Protein AF-A0A357A0W2-F1 (afdb_monomer)

Mean predicted aligned error: 4.01 Å

Foldseek 3Di:
DEDAADDAAPLRLLQVDQKDKDQPDFDDDWDDDVVQQKIKGFGPAIFIGGNSDTPGGDGQKMWIDRRVCQVPPFWDHGHRDWDWAQCVRPVPGIYTGTDTDGPPTDMDGDDD

Sequence (112 aa):
MVITPGDHSLIQMLNMVPRCLILGNWIGGRSTNPVRGDIAGNASELYYVEHGEVLGRVKNTVVSVNAFSALQDQLMAIGREQQWVPPSMLQSAPAYLPPILFESVAVAGKGQ

Secondary structure (DSSP, 8-state):
-BPPP-SB-HHHHHTSSSEEEEEEEEEEEEEEETTTTEEEEEEEEEEEEETTEEEEE--SEEEEEEHHHHHHTSEEEEBS--EEE-TTTSSS--EEE--EEESS-EEEE---

Solvent-accessible surface area (backbone atoms only — not comparable to full-atom values): 6381 Å² total; per-residue (Å²): 86,77,54,84,57,38,89,37,46,66,68,56,56,43,55,74,40,68,60,55,71,52,75,78,42,71,47,85,81,61,56,70,36,84,91,77,26,38,38,35,33,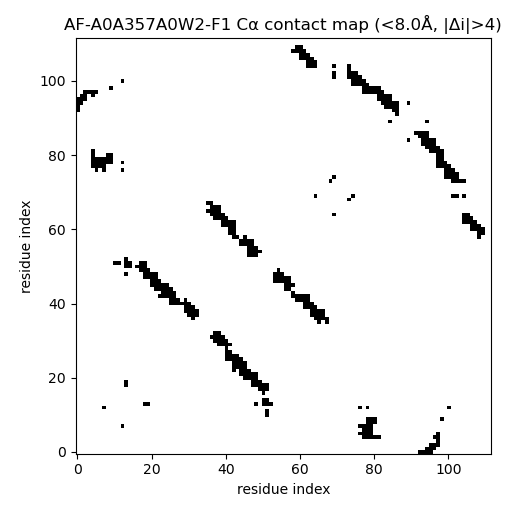37,36,65,38,28,31,39,29,46,72,51,40,78,78,45,78,51,61,76,27,35,46,39,46,39,55,56,56,40,67,75,76,21,59,74,50,43,15,44,60,69,41,83,41,56,45,94,81,30,100,85,49,44,34,36,43,36,54,70,44,64,52,96,68,49,71,51,56,69,86,127

Radius of gyration: 14.06 Å; Cα contacts (8 Å, |Δi|>4): 236; chains: 1; bounding box: 35×31×35 Å

Nearest PDB structures (foldseek):
  6j6a-assembly1_B  TM=9.084E-01  e=2.556E-06  Thermococcus kodakarensis KOD1
  5njb-assembly2_C  TM=7.973E-01  e=2.127E-04  Escherichia coli K-12
  5njf-assembly2_C  TM=7.621E-01  e=1.140E-04  Escherichia coli K-12
  5njf-assembly1_A  TM=7.635E-01  e=1.602E-04  Escherichia coli K-12
  5njc-assembly1_A  TM=7.534E-01  e=2.382E-04  Escherichia coli str. K-12 substr. MG1655

Structure (mmCIF, N/CA/C/O backbone):
data_AF-A0A357A0W2-F1
#
_entry.id   AF-A0A357A0W2-F1
#
loop_
_atom_site.group_PDB
_atom_site.id
_atom_site.type_symbol
_atom_site.label_atom_id
_atom_site.label_alt_id
_atom_site.label_comp_id
_atom_site.label_asym_id
_atom_site.label_entity_id
_atom_site.label_seq_id
_atom_site.pdbx_PDB_ins_code
_atom_site.Cartn_x
_atom_site.Cartn_y
_atom_site.Cartn_z
_atom_site.occupancy
_atom_site.B_iso_or_equiv
_atom_site.auth_seq_id
_atom_site.auth_comp_id
_atom_site.auth_asym_id
_atom_site.auth_atom_id
_atom_site.pdbx_PDB_model_num
ATOM 1 N N . MET A 1 1 ? 14.021 -1.426 -9.993 1.00 87.75 1 MET A N 1
ATOM 2 C CA . MET A 1 1 ? 12.808 -2.175 -10.402 1.00 87.75 1 MET A CA 1
ATOM 3 C C . MET A 1 1 ? 11.763 -1.189 -10.894 1.00 87.75 1 MET A C 1
ATOM 5 O O . MET A 1 1 ? 11.655 -0.121 -10.313 1.00 87.75 1 MET A O 1
ATOM 9 N N . VAL A 1 2 ? 11.020 -1.501 -11.951 1.00 91.88 2 VAL A N 1
ATOM 10 C CA . VAL A 1 2 ? 9.960 -0.619 -12.467 1.00 91.88 2 VAL A CA 1
ATOM 11 C C . VAL A 1 2 ? 8.689 -1.440 -12.607 1.00 91.88 2 VAL A C 1
ATOM 13 O O . VAL A 1 2 ? 8.742 -2.528 -13.175 1.00 91.88 2 VAL A O 1
ATOM 16 N N . ILE A 1 3 ? 7.577 -0.930 -12.079 1.00 93.56 3 ILE A N 1
ATOM 17 C CA . ILE A 1 3 ? 6.239 -1.458 -12.357 1.00 93.56 3 ILE A CA 1
ATOM 18 C C . ILE A 1 3 ? 5.593 -0.542 -13.395 1.00 93.56 3 ILE A C 1
ATOM 20 O O . ILE A 1 3 ? 5.594 0.683 -13.233 1.00 93.56 3 ILE A O 1
ATOM 24 N N . THR A 1 4 ? 5.071 -1.138 -14.469 1.00 95.75 4 THR A N 1
ATOM 25 C CA . THR A 1 4 ? 4.346 -0.409 -15.514 1.00 95.75 4 THR A CA 1
ATOM 26 C C . THR A 1 4 ? 3.143 0.308 -14.892 1.00 95.75 4 THR A C 1
ATOM 28 O O . THR A 1 4 ? 2.363 -0.347 -14.198 1.00 95.75 4 THR A O 1
ATOM 31 N N . PRO A 1 5 ? 2.987 1.627 -15.096 1.00 96.69 5 PRO A N 1
ATOM 32 C CA . PRO A 1 5 ? 1.822 2.354 -14.604 1.00 96.69 5 PRO A CA 1
ATOM 33 C C . PRO A 1 5 ? 0.538 1.848 -15.261 1.00 96.69 5 PRO A C 1
ATOM 35 O O . PRO A 1 5 ? 0.566 1.403 -16.408 1.00 96.69 5 PRO A O 1
ATOM 38 N N . GLY A 1 6 ? -0.576 1.948 -14.543 1.00 96.62 6 GLY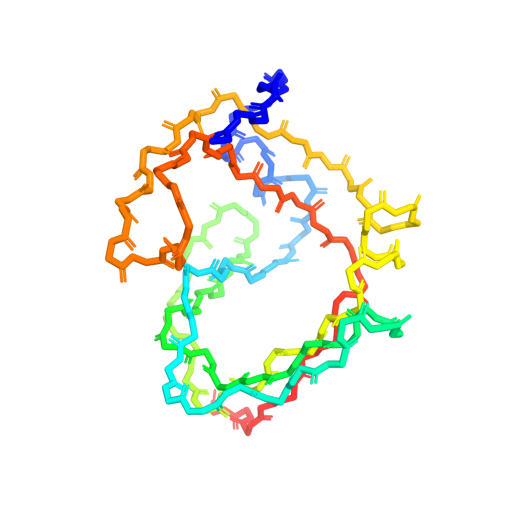 A N 1
ATOM 39 C CA . GLY A 1 6 ? -1.905 1.792 -15.130 1.00 96.62 6 GLY A CA 1
ATOM 40 C C . GLY A 1 6 ? -2.494 3.132 -15.572 1.00 96.62 6 GLY A C 1
ATOM 41 O O . GLY A 1 6 ? -1.790 4.138 -15.663 1.00 96.62 6 GLY A O 1
ATOM 42 N N . ASP A 1 7 ? -3.804 3.148 -15.816 1.00 96.06 7 ASP A N 1
ATOM 43 C CA . ASP A 1 7 ? -4.495 4.293 -16.431 1.00 96.06 7 ASP A CA 1
ATOM 44 C C . ASP A 1 7 ? -5.217 5.202 -15.419 1.00 96.06 7 ASP A C 1
ATOM 46 O O . ASP A 1 7 ? -5.574 6.345 -15.726 1.00 96.06 7 ASP A O 1
ATOM 50 N N . HIS A 1 8 ? -5.434 4.715 -14.196 1.00 96.50 8 HIS A N 1
ATOM 51 C CA . HIS A 1 8 ? -6.169 5.442 -13.163 1.00 96.50 8 HIS A CA 1
ATOM 52 C C . HIS A 1 8 ? -5.262 6.435 -12.427 1.00 96.50 8 HIS A C 1
ATOM 54 O O . HIS A 1 8 ? -4.118 6.127 -12.116 1.00 96.50 8 HIS A O 1
ATOM 60 N N . SER A 1 9 ? -5.758 7.636 -12.114 1.00 96.62 9 SER A N 1
ATOM 61 C CA . SER A 1 9 ? -5.096 8.485 -11.111 1.00 96.62 9 SER A CA 1
ATOM 62 C C . SER A 1 9 ? -5.350 7.957 -9.708 1.00 96.62 9 SER A C 1
ATOM 64 O O . SER A 1 9 ? -6.362 7.295 -9.469 1.00 96.62 9 SER A O 1
ATOM 66 N N . LEU A 1 10 ? -4.500 8.339 -8.755 1.00 95.25 10 LEU A N 1
ATOM 67 C CA . LEU A 1 10 ? -4.722 8.042 -7.339 1.00 95.25 10 LEU A CA 1
ATOM 68 C C . LEU A 1 10 ? -6.134 8.453 -6.887 1.00 95.25 10 LEU A C 1
ATOM 70 O O . LEU A 1 10 ? -6.837 7.655 -6.282 1.00 95.25 10 LEU A O 1
ATOM 74 N N . ILE A 1 11 ? -6.592 9.659 -7.243 1.00 95.00 11 ILE A N 1
ATOM 75 C CA . ILE A 1 11 ? -7.943 10.136 -6.892 1.00 95.00 11 ILE A CA 1
ATOM 76 C C . ILE A 1 11 ? -9.023 9.224 -7.482 1.00 95.00 11 ILE A C 1
ATOM 78 O O . ILE A 1 11 ? -9.991 8.904 -6.797 1.00 95.00 11 ILE A O 1
ATOM 82 N N . GLN A 1 12 ? -8.871 8.783 -8.734 1.00 96.81 12 GLN A N 1
ATOM 83 C CA . GLN A 1 12 ? -9.821 7.847 -9.336 1.00 96.81 12 GLN A CA 1
ATOM 84 C C . GLN A 1 12 ? -9.833 6.522 -8.573 1.00 96.81 12 GLN A C 1
ATOM 86 O O . GLN A 1 12 ? -10.913 6.045 -8.250 1.00 96.81 12 GLN A O 1
ATOM 91 N N . MET A 1 13 ? -8.663 5.982 -8.214 1.00 97.56 13 MET A N 1
ATOM 92 C CA . MET A 1 13 ? -8.545 4.744 -7.434 1.00 97.56 13 MET A CA 1
ATOM 93 C C . MET A 1 13 ? -9.221 4.851 -6.064 1.00 97.56 13 MET A C 1
ATOM 95 O O . MET A 1 13 ? -9.964 3.954 -5.679 1.00 97.56 13 MET A O 1
ATOM 99 N N . LEU A 1 14 ? -9.027 5.965 -5.351 1.00 96.62 14 LEU A N 1
ATOM 100 C CA . LEU A 1 14 ? -9.662 6.208 -4.049 1.00 96.62 14 LEU A CA 1
ATOM 101 C C . LEU A 1 14 ? -11.193 6.320 -4.131 1.00 96.62 14 LEU A C 1
ATOM 103 O O . LEU A 1 14 ? -11.867 6.132 -3.124 1.00 96.62 14 LEU A O 1
ATOM 107 N N . ASN A 1 15 ? -11.739 6.604 -5.317 1.00 96.50 15 ASN A N 1
ATOM 108 C CA . ASN A 1 15 ? -13.179 6.639 -5.578 1.00 96.50 15 ASN A CA 1
ATOM 109 C C . ASN A 1 15 ? -13.737 5.309 -6.125 1.00 96.50 15 ASN A C 1
ATOM 111 O O . ASN A 1 15 ? -14.949 5.190 -6.289 1.00 96.50 15 ASN A O 1
ATOM 115 N N . MET A 1 16 ? -12.897 4.302 -6.405 1.00 96.88 16 MET A N 1
ATOM 116 C CA . MET A 1 16 ? -13.361 2.977 -6.859 1.00 96.88 16 MET A CA 1
ATOM 117 C C . MET A 1 16 ? -14.023 2.172 -5.736 1.00 96.88 16 MET A C 1
ATOM 119 O O . MET A 1 16 ? -14.761 1.227 -6.005 1.00 96.88 16 MET A O 1
ATOM 123 N N . VAL A 1 17 ? -13.753 2.531 -4.479 1.00 96.50 17 VAL A N 1
ATOM 124 C CA . VAL A 1 17 ? -14.264 1.855 -3.285 1.00 96.50 17 VAL A CA 1
ATOM 125 C C . VAL A 1 17 ? -14.822 2.883 -2.299 1.00 96.50 17 VAL A C 1
ATOM 127 O O . VAL A 1 17 ? -14.297 3.991 -2.212 1.00 96.50 17 VAL A O 1
ATOM 130 N N . PRO A 1 18 ? -15.867 2.545 -1.521 1.00 96.31 18 PRO A N 1
ATOM 131 C CA . PRO A 1 18 ? -16.456 3.492 -0.574 1.00 96.31 18 PRO A CA 1
ATOM 132 C C . PRO A 1 18 ? -15.480 3.873 0.545 1.00 96.31 18 PRO A C 1
ATOM 134 O O . PRO A 1 1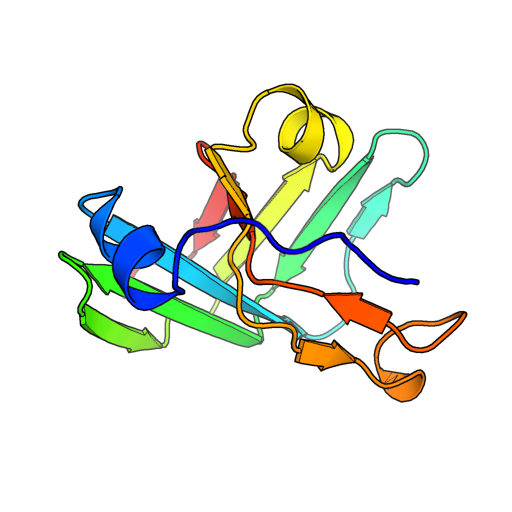8 ? -15.536 4.987 1.056 1.00 96.31 18 PRO A O 1
ATOM 137 N N . ARG A 1 19 ? -14.599 2.943 0.939 1.00 96.31 19 ARG A N 1
ATOM 138 C CA . ARG A 1 19 ? -13.624 3.111 2.020 1.00 96.31 19 ARG A CA 1
ATOM 139 C C . ARG A 1 19 ? -12.351 2.333 1.720 1.00 96.31 19 ARG A C 1
ATOM 141 O O . ARG A 1 19 ? -12.433 1.193 1.267 1.00 96.31 19 ARG A O 1
ATOM 148 N N . CYS A 1 20 ? -11.192 2.899 2.041 1.00 96.94 20 CYS A N 1
ATOM 149 C CA . CYS A 1 20 ? -9.916 2.187 1.986 1.00 96.94 20 CYS A CA 1
ATOM 150 C C . CYS A 1 20 ? -8.891 2.746 2.977 1.00 96.94 20 CYS A C 1
ATOM 152 O O . CYS A 1 20 ? -9.119 3.745 3.660 1.00 96.94 20 CYS A O 1
ATOM 154 N N . LEU A 1 21 ? -7.739 2.080 3.045 1.00 97.12 21 LEU A N 1
ATOM 155 C CA . LEU A 1 21 ? -6.574 2.551 3.779 1.00 97.12 21 LEU A CA 1
ATOM 156 C C . LEU A 1 21 ? -5.421 2.780 2.805 1.00 97.12 21 LEU A C 1
ATOM 158 O O . LEU A 1 21 ? -5.075 1.888 2.035 1.00 97.12 21 LEU A O 1
ATOM 162 N N . ILE A 1 22 ? -4.799 3.954 2.871 1.00 97.00 22 ILE A N 1
ATOM 163 C CA . ILE A 1 22 ? -3.547 4.224 2.161 1.00 97.00 22 ILE A CA 1
ATOM 164 C C . ILE A 1 22 ? -2.403 3.846 3.091 1.00 97.00 22 ILE A C 1
ATOM 166 O O . ILE A 1 22 ? -2.180 4.517 4.100 1.00 97.00 22 ILE A O 1
ATOM 170 N N . LEU A 1 23 ? -1.682 2.780 2.749 1.00 96.25 23 LEU A N 1
ATOM 171 C CA . LEU A 1 23 ? -0.451 2.383 3.423 1.00 96.25 23 LEU A CA 1
ATOM 172 C C . LEU A 1 23 ? 0.754 2.988 2.692 1.00 96.25 23 LEU A C 1
ATOM 174 O O . LEU A 1 23 ? 1.088 2.561 1.592 1.00 96.25 23 LEU A O 1
ATOM 178 N N . GLY A 1 24 ? 1.421 3.953 3.321 1.00 93.06 24 GLY A N 1
ATOM 179 C CA . GLY A 1 24 ? 2.673 4.529 2.828 1.00 93.06 24 GLY A CA 1
ATOM 180 C C . GLY A 1 24 ? 3.900 3.737 3.275 1.00 93.06 24 GLY A C 1
ATOM 181 O O . GLY A 1 24 ? 4.808 3.495 2.483 1.00 93.06 24 GLY A O 1
ATOM 182 N N . ASN A 1 25 ? 3.930 3.302 4.541 1.00 91.12 25 ASN A N 1
ATOM 183 C CA . ASN A 1 25 ? 5.088 2.611 5.097 1.00 91.12 25 ASN A CA 1
ATOM 184 C C . ASN A 1 25 ? 4.774 1.826 6.383 1.00 91.12 25 ASN A C 1
ATOM 186 O O . ASN A 1 25 ? 3.805 2.094 7.101 1.00 91.12 25 ASN A O 1
ATOM 190 N N . TRP A 1 26 ? 5.658 0.878 6.691 1.00 91.94 26 TRP A N 1
ATOM 191 C CA . TRP A 1 26 ? 5.720 0.155 7.958 1.00 91.94 26 TRP A CA 1
ATOM 192 C C . TRP A 1 26 ? 6.843 0.698 8.852 1.00 91.94 26 TRP A C 1
ATOM 194 O O . TRP A 1 26 ? 7.802 1.303 8.374 1.00 91.94 26 TRP A O 1
ATOM 204 N N . ILE A 1 27 ? 6.760 0.430 10.155 1.00 90.19 27 ILE A N 1
ATOM 205 C CA . ILE A 1 27 ? 7.787 0.786 11.140 1.00 90.19 27 ILE A CA 1
ATOM 206 C C . ILE A 1 27 ? 8.247 -0.422 11.951 1.00 90.19 27 ILE A C 1
ATOM 208 O O . ILE A 1 27 ? 7.452 -1.278 12.339 1.00 90.19 27 ILE A O 1
ATOM 212 N N . GLY A 1 28 ? 9.548 -0.444 12.249 1.00 87.31 28 GLY A N 1
ATOM 213 C CA . GLY A 1 28 ? 10.179 -1.476 13.062 1.00 87.31 28 GLY A CA 1
ATOM 214 C C . GLY A 1 28 ? 10.348 -2.806 12.327 1.00 87.31 28 GLY A C 1
ATOM 215 O O . GLY A 1 28 ? 10.352 -2.871 11.097 1.00 87.31 28 GLY A O 1
ATOM 216 N N . GLY A 1 29 ? 10.526 -3.875 13.105 1.00 82.88 29 GLY A N 1
ATOM 217 C CA . GLY A 1 29 ? 10.637 -5.230 12.573 1.00 82.88 29 GLY A CA 1
ATOM 218 C C . GLY A 1 29 ? 9.333 -5.685 11.918 1.00 82.88 29 GLY A C 1
ATOM 219 O O . GLY A 1 29 ? 8.250 -5.516 12.480 1.00 82.88 29 GLY A O 1
ATOM 220 N N . ARG A 1 30 ? 9.447 -6.283 10.732 1.00 86.88 30 ARG A N 1
ATOM 221 C CA . A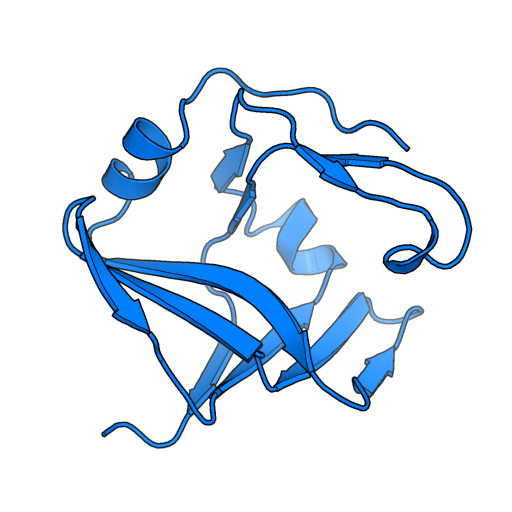RG A 1 30 ? 8.338 -6.892 9.992 1.00 86.88 30 ARG A CA 1
ATOM 222 C C . ARG A 1 30 ? 8.527 -8.397 10.009 1.00 86.88 30 ARG A C 1
ATOM 224 O O . ARG A 1 30 ? 9.625 -8.872 9.730 1.00 86.88 30 ARG A O 1
ATOM 231 N N . SER A 1 31 ? 7.472 -9.139 10.316 1.00 89.69 31 SER A N 1
ATOM 232 C CA . SER A 1 31 ? 7.491 -10.583 10.111 1.00 89.69 31 SER A CA 1
ATOM 233 C C . SER A 1 31 ? 7.287 -10.836 8.624 1.00 89.69 31 SER A C 1
ATOM 235 O O . SER A 1 31 ? 6.299 -10.370 8.054 1.00 89.69 31 SER A O 1
ATOM 237 N N . THR A 1 32 ? 8.237 -11.507 7.978 1.00 92.25 32 THR A N 1
ATOM 238 C CA . THR A 1 32 ? 8.125 -11.884 6.570 1.00 92.25 32 THR A CA 1
ATOM 239 C C . THR A 1 32 ? 8.464 -13.356 6.382 1.00 92.25 32 THR A C 1
ATOM 241 O O . THR A 1 32 ? 9.367 -13.891 7.025 1.00 92.25 32 THR A O 1
ATOM 244 N N . ASN A 1 33 ? 7.744 -14.018 5.480 1.00 94.75 33 ASN A N 1
ATOM 245 C CA . ASN A 1 33 ? 8.061 -15.352 4.991 1.00 94.75 33 ASN A CA 1
ATOM 246 C C . ASN A 1 33 ? 8.087 -15.321 3.457 1.00 94.75 33 ASN A C 1
ATOM 248 O O . ASN A 1 33 ? 7.054 -15.548 2.829 1.00 94.75 33 ASN A O 1
ATOM 252 N N . PRO A 1 34 ? 9.250 -15.065 2.832 1.00 92.50 34 PRO A N 1
ATOM 253 C CA . PRO A 1 34 ? 9.351 -14.943 1.377 1.00 92.50 34 PRO A CA 1
ATOM 254 C C . PRO A 1 34 ? 8.917 -16.198 0.608 1.00 92.50 34 PRO A C 1
ATOM 256 O O . PRO A 1 34 ? 8.463 -16.085 -0.523 1.00 92.50 34 PRO A O 1
ATOM 259 N N . VAL A 1 35 ? 9.030 -17.387 1.217 1.00 95.50 35 VAL A N 1
ATOM 260 C CA . VAL A 1 35 ? 8.637 -18.661 0.588 1.00 95.50 35 VAL A CA 1
ATOM 261 C C . VAL A 1 35 ? 7.117 -18.793 0.504 1.00 95.50 35 VAL A C 1
ATOM 263 O O . VAL A 1 35 ? 6.605 -19.367 -0.450 1.00 95.50 35 VAL A O 1
ATOM 266 N N . ARG A 1 36 ? 6.391 -18.266 1.496 1.00 94.88 36 ARG A N 1
ATOM 267 C CA . ARG A 1 36 ? 4.921 -18.290 1.526 1.00 94.88 36 ARG A CA 1
ATOM 268 C C . ARG A 1 36 ? 4.276 -16.996 1.045 1.00 94.88 36 ARG A C 1
ATOM 270 O O . ARG A 1 36 ? 3.089 -17.007 0.762 1.00 94.88 36 ARG A O 1
ATOM 277 N N . GLY A 1 37 ? 5.045 -15.917 0.930 1.00 94.38 37 GLY A N 1
ATOM 278 C CA . GLY A 1 37 ? 4.571 -14.590 0.549 1.00 94.38 37 GLY A CA 1
ATOM 279 C C . GLY A 1 37 ? 4.058 -13.752 1.722 1.00 94.38 37 GLY A C 1
ATOM 280 O O . GLY A 1 37 ? 3.630 -12.625 1.501 1.00 94.38 37 GLY A O 1
ATOM 281 N N . ASP A 1 38 ? 4.101 -14.257 2.958 1.00 96.19 38 ASP A N 1
ATOM 282 C CA . ASP A 1 38 ? 3.510 -13.572 4.111 1.00 96.19 38 ASP A CA 1
ATOM 283 C C . ASP A 1 38 ? 4.344 -12.366 4.550 1.00 96.19 38 ASP A C 1
ATOM 285 O O . ASP A 1 38 ? 5.572 -12.432 4.653 1.00 96.19 38 ASP A O 1
ATOM 289 N N . ILE A 1 39 ? 3.665 -11.262 4.844 1.00 94.81 39 ILE A N 1
ATOM 290 C CA . ILE A 1 39 ? 4.231 -10.003 5.317 1.00 94.81 39 ILE A CA 1
ATOM 291 C C . ILE A 1 39 ? 3.274 -9.435 6.365 1.00 94.81 39 ILE A C 1
ATOM 293 O O . ILE A 1 39 ? 2.118 -9.164 6.062 1.00 94.81 39 ILE A O 1
ATOM 297 N N . ALA A 1 40 ? 3.750 -9.178 7.580 1.00 95.19 40 ALA A N 1
ATOM 298 C CA . ALA A 1 40 ? 2.975 -8.493 8.609 1.00 95.19 40 ALA A CA 1
ATOM 299 C C . ALA A 1 40 ? 3.837 -7.485 9.371 1.00 95.19 40 ALA A C 1
ATOM 301 O O . ALA A 1 40 ? 5.003 -7.739 9.692 1.00 95.19 40 ALA A O 1
ATOM 302 N N . GLY A 1 41 ? 3.262 -6.327 9.684 1.00 94.56 41 GLY A N 1
ATOM 303 C CA . GLY A 1 41 ? 3.958 -5.305 10.456 1.00 94.56 41 GLY A CA 1
ATOM 304 C C . GLY A 1 41 ? 3.066 -4.146 10.865 1.00 94.56 41 GLY A C 1
ATOM 305 O O . GLY A 1 41 ? 1.966 -3.971 10.342 1.00 94.56 41 GLY A O 1
ATOM 306 N N . ASN A 1 42 ? 3.579 -3.323 11.777 1.00 94.62 42 ASN A N 1
ATOM 307 C CA . ASN A 1 42 ? 2.914 -2.099 12.210 1.00 94.62 42 ASN A CA 1
ATOM 308 C C . ASN A 1 42 ? 3.070 -1.010 11.150 1.00 94.62 42 ASN A C 1
ATOM 310 O O . ASN A 1 42 ? 4.187 -0.727 10.715 1.00 94.62 42 ASN A O 1
ATOM 314 N N . ALA A 1 43 ? 1.966 -0.393 10.746 1.00 94.56 43 ALA A N 1
ATOM 315 C CA . ALA A 1 43 ? 1.993 0.708 9.798 1.00 94.56 43 ALA A CA 1
ATOM 316 C C . ALA A 1 43 ? 2.403 2.017 10.496 1.00 94.56 43 ALA A C 1
ATOM 318 O O . ALA A 1 43 ? 1.803 2.412 11.499 1.00 94.56 43 ALA A O 1
ATOM 319 N N . SER A 1 44 ? 3.423 2.701 9.972 1.00 93.75 44 SER A N 1
ATOM 320 C CA . SER A 1 44 ? 3.760 4.072 10.384 1.00 93.75 44 SER A CA 1
ATOM 321 C C . SER A 1 44 ? 2.877 5.080 9.672 1.00 93.75 44 SER A C 1
ATOM 323 O O . SER A 1 44 ? 2.386 6.018 10.300 1.00 93.75 44 SER A O 1
ATOM 325 N N . GLU A 1 45 ? 2.679 4.893 8.376 1.00 94.62 45 GLU A N 1
ATOM 326 C CA . GLU A 1 45 ? 1.939 5.804 7.513 1.00 94.62 45 GLU A CA 1
ATOM 327 C C . GLU A 1 45 ? 0.723 5.056 6.993 1.00 94.62 45 GLU A C 1
ATOM 329 O O . GLU A 1 45 ? 0.808 4.314 6.020 1.00 94.62 45 GLU A O 1
ATOM 334 N N . LEU A 1 46 ? -0.390 5.203 7.706 1.00 96.94 46 LEU A N 1
ATOM 335 C CA . LEU A 1 46 ? -1.665 4.598 7.358 1.00 96.94 46 LEU A CA 1
ATOM 336 C C . LEU A 1 46 ? -2.745 5.666 7.451 1.00 96.94 46 LEU A C 1
ATOM 338 O O . LEU A 1 46 ? -2.872 6.313 8.491 1.00 96.94 46 LEU A O 1
ATOM 342 N N . TYR A 1 47 ? -3.514 5.850 6.386 1.00 97.38 47 TYR A N 1
ATOM 343 C CA . TYR A 1 47 ? -4.543 6.884 6.316 1.00 97.38 47 TYR A CA 1
ATOM 344 C C . TYR A 1 47 ? -5.884 6.286 5.928 1.00 97.38 47 TYR A C 1
ATOM 346 O O . TYR A 1 47 ? -5.953 5.516 4.975 1.00 97.38 47 TYR A O 1
ATOM 354 N N . TYR A 1 48 ? -6.933 6.644 6.662 1.00 97.31 48 TYR A N 1
ATOM 355 C CA . TYR A 1 48 ? -8.301 6.257 6.345 1.00 97.31 48 TYR A CA 1
ATOM 356 C C . TYR A 1 48 ? -8.867 7.182 5.279 1.00 97.31 48 TYR A C 1
ATOM 358 O O . TYR A 1 48 ? -8.748 8.406 5.382 1.00 97.31 48 TYR A O 1
ATOM 366 N N . VAL A 1 49 ? -9.464 6.572 4.263 1.00 97.75 49 VAL A N 1
ATOM 367 C CA . VAL A 1 49 ? -10.120 7.255 3.158 1.00 97.75 49 VAL A CA 1
ATOM 368 C C . VAL A 1 49 ? -11.556 6.784 3.082 1.00 97.75 49 VAL A C 1
ATOM 370 O O . VAL A 1 49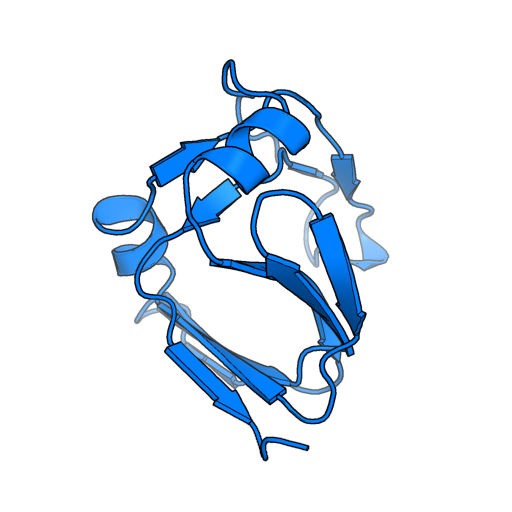 ? -11.818 5.582 3.143 1.00 97.75 49 VAL A O 1
ATOM 373 N N . GLU A 1 50 ? -12.469 7.725 2.910 1.00 97.38 50 GLU A N 1
ATOM 374 C CA . GLU A 1 50 ? -13.886 7.462 2.704 1.00 97.38 50 GLU A CA 1
ATOM 375 C C . GLU A 1 50 ? -14.399 8.382 1.596 1.00 97.38 50 GLU A C 1
ATOM 377 O O . GLU A 1 50 ? -14.119 9.576 1.603 1.00 97.38 50 GLU A O 1
ATOM 382 N N . HIS A 1 51 ? -15.090 7.810 0.607 1.00 94.81 51 HIS A N 1
ATOM 383 C CA . HIS A 1 51 ? -15.587 8.519 -0.582 1.00 94.81 51 HIS A CA 1
ATOM 384 C C . HIS A 1 51 ? -14.528 9.410 -1.263 1.00 94.81 51 HIS A C 1
ATOM 386 O O . HIS A 1 51 ? -14.797 10.548 -1.638 1.00 94.81 51 HIS A O 1
ATOM 392 N N . GLY A 1 52 ? -13.302 8.896 -1.400 1.00 95.25 52 GLY A N 1
ATOM 393 C CA . GLY A 1 52 ? -12.194 9.618 -2.028 1.00 95.25 52 GLY A CA 1
ATOM 394 C C . GLY A 1 52 ? -11.505 10.671 -1.149 1.00 95.25 52 GLY A C 1
ATOM 395 O O . GLY A 1 52 ? -10.491 11.223 -1.576 1.00 95.25 52 GLY A O 1
ATOM 396 N N . GLU A 1 53 ? -11.987 10.928 0.070 1.00 96.75 53 GLU A N 1
ATOM 397 C CA . GLU A 1 53 ? -11.420 11.924 0.984 1.00 96.75 53 GLU A CA 1
ATOM 398 C C . GLU A 1 53 ? -10.575 11.282 2.086 1.00 96.75 53 GLU A C 1
ATOM 400 O O . GLU A 1 53 ? -10.994 10.334 2.750 1.00 96.75 53 GLU A O 1
ATOM 405 N N . VAL A 1 54 ? -9.369 11.814 2.311 1.00 96.88 54 VAL A N 1
ATOM 406 C CA . VAL A 1 54 ? -8.488 11.370 3.399 1.00 96.88 54 VAL A CA 1
ATOM 407 C C . VAL A 1 54 ? -8.974 11.973 4.716 1.00 96.88 54 VAL A C 1
ATOM 409 O O . VAL A 1 54 ? -8.774 13.158 4.971 1.00 96.88 54 VAL A O 1
ATOM 412 N N . LEU A 1 55 ? -9.568 11.149 5.577 1.00 97.38 55 LEU A N 1
ATOM 413 C CA . LEU A 1 55 ? -10.168 11.603 6.834 1.00 97.38 55 LEU A CA 1
ATOM 414 C C . LEU A 1 55 ? -9.171 11.686 7.994 1.00 97.38 55 LEU A C 1
ATOM 416 O O . LEU A 1 55 ? -9.394 12.416 8.958 1.00 97.38 55 LEU A O 1
ATOM 420 N N . GLY A 1 56 ? -8.055 10.960 7.927 1.00 96.25 56 GLY A N 1
ATOM 421 C CA . GLY A 1 56 ? -7.018 11.066 8.948 1.00 96.25 56 GLY A CA 1
ATOM 422 C C . GLY A 1 56 ? -6.080 9.874 9.026 1.00 96.25 56 GLY A C 1
ATOM 423 O O . GLY A 1 56 ? -6.212 8.888 8.302 1.00 96.25 56 GLY A O 1
ATOM 424 N N . ARG A 1 57 ? -5.101 9.976 9.928 1.00 95.94 57 ARG A N 1
ATOM 425 C CA . ARG A 1 57 ? -4.097 8.933 10.160 1.00 95.94 57 ARG A CA 1
ATOM 426 C C . ARG A 1 57 ? -4.619 7.881 11.135 1.00 95.94 57 ARG A C 1
ATOM 428 O O . ARG A 1 57 ? -4.996 8.210 12.257 1.00 95.94 57 ARG A O 1
ATOM 435 N N . VAL A 1 58 ? -4.512 6.618 10.746 1.00 95.56 58 VAL A N 1
ATOM 436 C CA . VAL A 1 58 ? -4.784 5.455 11.594 1.00 95.56 58 VAL A CA 1
ATOM 437 C C . VAL A 1 58 ? -3.484 5.024 12.274 1.00 95.56 58 VAL A C 1
ATOM 439 O O . VAL A 1 58 ? -2.435 4.920 11.639 1.00 95.56 58 VAL A O 1
ATOM 442 N N . LYS A 1 59 ? -3.524 4.806 13.590 1.00 92.88 59 LYS A N 1
ATOM 443 C CA . LYS A 1 59 ? -2.350 4.442 14.403 1.00 92.88 59 LYS A CA 1
ATOM 444 C C . LYS A 1 59 ? -2.488 3.028 14.960 1.00 92.88 59 LYS A C 1
ATOM 446 O O . LYS A 1 59 ? -3.569 2.449 14.932 1.00 92.88 59 LYS A O 1
ATOM 451 N N . ASN A 1 60 ? -1.389 2.487 15.492 1.00 91.94 60 ASN A N 1
ATOM 452 C CA . ASN A 1 60 ? -1.365 1.218 16.237 1.00 91.94 60 ASN A CA 1
ATOM 453 C C . ASN A 1 60 ? -2.060 0.066 15.493 1.00 91.94 60 ASN A C 1
ATOM 455 O O . ASN A 1 60 ? -2.849 -0.681 16.072 1.00 91.94 60 ASN A O 1
ATOM 459 N N . THR A 1 61 ? -1.799 -0.017 14.190 1.00 94.69 61 THR A N 1
ATOM 460 C CA . THR A 1 61 ? -2.479 -0.938 13.287 1.00 94.69 61 THR A CA 1
ATOM 461 C C . THR A 1 61 ? -1.459 -1.813 12.583 1.00 94.69 61 THR A C 1
ATOM 463 O O . THR A 1 61 ? -0.496 -1.325 11.986 1.00 94.69 61 THR A O 1
ATOM 466 N N . VAL A 1 62 ? -1.684 -3.118 12.667 1.00 94.50 62 VAL A N 1
ATOM 467 C CA . VAL A 1 62 ? -0.953 -4.139 11.934 1.00 94.50 62 VAL A CA 1
ATOM 468 C C . VAL A 1 62 ? -1.634 -4.337 10.589 1.00 94.50 62 VAL A C 1
ATOM 470 O O . VAL A 1 62 ? -2.835 -4.600 10.524 1.00 94.50 62 VAL A O 1
ATOM 473 N N . VAL A 1 63 ? -0.853 -4.244 9.518 1.00 96.00 63 VAL A N 1
ATOM 474 C CA . VAL A 1 63 ? -1.285 -4.614 8.168 1.00 96.00 63 VAL A CA 1
ATOM 475 C C . VAL A 1 63 ? -0.593 -5.916 7.798 1.00 96.00 63 VAL A C 1
ATOM 477 O O . VAL A 1 63 ? 0.636 -6.005 7.897 1.00 96.00 63 VAL A O 1
ATOM 480 N N . SER A 1 64 ? -1.391 -6.909 7.406 1.00 95.50 64 SER A N 1
ATOM 481 C CA . SER A 1 64 ? -0.938 -8.245 7.024 1.00 95.50 64 SER A CA 1
ATOM 482 C C . SER A 1 64 ? -1.342 -8.539 5.584 1.00 95.50 64 SER A C 1
ATOM 484 O O . SER A 1 64 ? -2.507 -8.418 5.215 1.00 95.50 64 SER A O 1
ATOM 486 N N . VAL A 1 65 ? -0.363 -8.920 4.774 1.00 95.75 65 VAL A N 1
ATOM 487 C CA . VAL A 1 65 ? -0.502 -9.161 3.338 1.00 95.75 65 VAL A CA 1
ATOM 488 C C . VAL A 1 65 ? 0.181 -10.478 3.009 1.00 95.75 65 VAL A C 1
ATOM 490 O O . VAL A 1 65 ? 1.285 -10.734 3.488 1.00 95.75 65 VAL A O 1
ATOM 493 N N . ASN A 1 66 ? -0.434 -11.285 2.152 1.00 96.69 66 ASN A N 1
ATOM 494 C CA . ASN A 1 66 ? 0.277 -12.327 1.430 1.00 96.69 66 ASN A CA 1
ATOM 495 C C . ASN A 1 66 ? 0.539 -11.822 0.006 1.00 96.69 66 ASN A C 1
ATOM 497 O O . ASN A 1 66 ? -0.395 -11.518 -0.725 1.00 96.69 66 ASN A O 1
ATOM 501 N N . ALA A 1 67 ? 1.805 -11.670 -0.377 1.00 95.31 67 ALA A N 1
ATOM 502 C CA . ALA A 1 67 ? 2.183 -11.069 -1.652 1.00 95.31 67 ALA A CA 1
ATOM 503 C C . ALA A 1 67 ? 1.668 -11.865 -2.862 1.00 95.31 67 ALA A C 1
ATOM 505 O O . ALA A 1 67 ? 1.380 -11.267 -3.894 1.00 95.31 67 ALA A O 1
ATOM 506 N N . PHE A 1 68 ? 1.537 -13.189 -2.744 1.00 95.62 68 PHE A N 1
ATOM 507 C CA . PHE A 1 68 ? 1.043 -14.019 -3.839 1.00 95.62 68 PHE A CA 1
ATOM 508 C C . PHE A 1 68 ? -0.455 -13.818 -4.038 1.00 95.62 68 PHE A C 1
ATOM 510 O O . PHE A 1 68 ? -0.851 -13.438 -5.136 1.00 95.62 68 PHE A O 1
ATOM 517 N N . SER A 1 69 ? -1.264 -13.951 -2.982 1.00 96.38 69 SER A N 1
ATOM 518 C CA . SER A 1 69 ? -2.707 -13.689 -3.087 1.00 96.38 69 SER A CA 1
ATOM 519 C C . SER A 1 69 ? -2.991 -12.231 -3.444 1.00 96.38 69 SER A C 1
ATOM 521 O O . SER A 1 69 ? -3.873 -11.957 -4.249 1.00 96.38 69 SER A O 1
ATOM 523 N N . ALA A 1 70 ? -2.213 -11.288 -2.898 1.00 96.75 70 ALA A N 1
ATOM 524 C CA . ALA A 1 70 ? -2.381 -9.868 -3.178 1.00 96.75 70 ALA A CA 1
ATOM 525 C C . ALA A 1 70 ? -2.248 -9.573 -4.676 1.00 96.75 70 ALA A C 1
ATOM 527 O O . ALA A 1 70 ? -3.081 -8.887 -5.256 1.00 96.75 70 ALA A O 1
ATOM 528 N N . LEU A 1 71 ? -1.208 -10.121 -5.307 1.00 95.19 71 LEU A N 1
ATOM 529 C CA . LEU A 1 71 ? -0.923 -9.887 -6.720 1.00 95.19 71 LEU A CA 1
ATOM 530 C C . LEU A 1 71 ? -1.778 -10.742 -7.666 1.00 95.19 71 LEU A C 1
ATOM 532 O O . LEU A 1 71 ? -2.038 -10.294 -8.778 1.00 95.19 71 LEU A O 1
ATOM 536 N N . GLN A 1 72 ? -2.175 -11.953 -7.263 1.00 95.44 72 GLN A N 1
ATOM 537 C CA . GLN A 1 72 ? -2.943 -12.878 -8.109 1.00 95.44 72 GLN A CA 1
ATOM 538 C C . GLN A 1 72 ? -4.450 -12.630 -8.038 1.00 95.44 72 GLN A C 1
ATOM 540 O O . GLN A 1 72 ? -5.100 -12.560 -9.077 1.00 95.44 72 GLN A O 1
ATOM 545 N N . ASP A 1 73 ? -4.984 -12.484 -6.825 1.00 96.44 73 ASP A N 1
ATOM 546 C CA . ASP A 1 73 ? -6.425 -12.572 -6.573 1.00 96.44 73 ASP A CA 1
ATOM 547 C C . ASP A 1 73 ? -7.031 -11.260 -6.070 1.00 96.44 73 ASP A C 1
ATOM 549 O O . ASP A 1 73 ? -8.237 -11.071 -6.167 1.00 96.44 73 ASP A O 1
ATOM 553 N N . GLN A 1 74 ? -6.220 -10.364 -5.499 1.00 97.12 74 GLN A N 1
ATOM 554 C CA . GLN A 1 74 ? -6.721 -9.167 -4.813 1.00 97.12 74 GLN A CA 1
ATOM 555 C C . GLN A 1 74 ? -6.353 -7.857 -5.517 1.00 97.12 74 GLN A C 1
ATOM 557 O O . GLN A 1 74 ? -6.674 -6.780 -5.018 1.00 97.12 74 GLN A O 1
ATOM 562 N N . LEU A 1 75 ? -5.641 -7.915 -6.642 1.00 96.88 75 LEU A N 1
ATOM 563 C CA . LEU A 1 75 ? -5.226 -6.736 -7.393 1.00 96.88 75 LEU A CA 1
ATOM 564 C C . LEU A 1 75 ? -6.434 -6.117 -8.108 1.00 96.88 75 LEU A C 1
ATOM 566 O O . LEU A 1 75 ? -6.922 -6.666 -9.091 1.00 96.88 75 LEU A O 1
ATOM 570 N N . MET A 1 76 ? -6.872 -4.942 -7.656 1.00 97.00 76 MET A N 1
ATOM 571 C CA . MET A 1 76 ? -7.996 -4.229 -8.271 1.00 97.00 76 MET A CA 1
ATOM 572 C C . MET A 1 76 ? -7.550 -3.255 -9.360 1.00 97.00 76 MET A C 1
ATOM 574 O O . MET A 1 76 ? -8.176 -3.162 -10.413 1.00 97.00 76 MET A O 1
ATOM 578 N N . ALA A 1 77 ? -6.504 -2.471 -9.086 1.00 97.19 77 ALA A N 1
ATOM 579 C CA . ALA A 1 77 ? -6.052 -1.416 -9.985 1.00 97.19 77 ALA A CA 1
ATOM 580 C C . ALA A 1 77 ? -4.591 -1.035 -9.738 1.00 97.19 77 ALA A C 1
ATOM 582 O O . ALA A 1 77 ? -4.086 -1.099 -8.615 1.00 97.19 77 ALA A O 1
ATOM 583 N N . ILE A 1 78 ? -3.939 -0.561 -10.798 1.00 97.38 78 ILE A N 1
ATOM 584 C CA . ILE A 1 78 ? -2.613 0.055 -10.765 1.00 97.38 78 ILE A CA 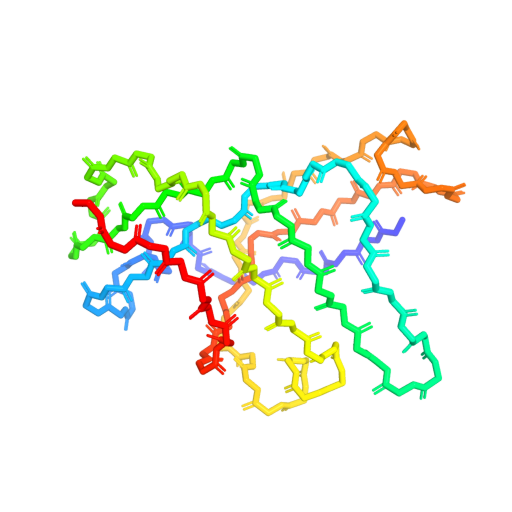1
ATOM 585 C C . ILE A 1 78 ? -2.774 1.506 -11.217 1.00 97.38 78 ILE A C 1
ATOM 587 O O . ILE A 1 78 ? -3.436 1.774 -12.222 1.00 97.38 78 ILE A O 1
ATOM 591 N N . GLY A 1 79 ? -2.198 2.444 -10.472 1.00 97.62 79 GLY A N 1
ATOM 592 C CA . GLY A 1 79 ? -2.272 3.862 -10.805 1.00 97.62 79 GLY A CA 1
ATOM 593 C C . GLY A 1 79 ? -1.237 4.306 -11.829 1.00 97.62 79 GLY A C 1
ATOM 594 O O . GLY A 1 79 ? -0.292 3.582 -12.155 1.00 97.62 79 GLY A O 1
ATOM 595 N N . ARG A 1 80 ? -1.405 5.529 -12.325 1.00 97.31 80 ARG A N 1
ATOM 596 C CA . ARG A 1 80 ? -0.525 6.135 -13.328 1.00 97.31 80 ARG A CA 1
ATOM 597 C C . ARG A 1 80 ? 0.645 6.908 -12.723 1.00 97.31 80 ARG A C 1
ATOM 599 O O . ARG A 1 80 ? 1.675 7.078 -13.370 1.00 97.31 80 ARG A O 1
ATOM 606 N N . GLU A 1 81 ? 0.494 7.414 -11.500 1.00 95.44 81 GLU A N 1
ATOM 607 C CA . GLU A 1 81 ? 1.509 8.233 -10.840 1.00 95.44 81 GLU A CA 1
ATOM 608 C C . GLU A 1 81 ? 2.658 7.363 -10.328 1.00 95.44 81 GLU A C 1
ATOM 610 O O . GLU A 1 81 ? 2.509 6.649 -9.343 1.00 95.44 81 GLU A O 1
ATOM 615 N N . GLN A 1 82 ? 3.830 7.430 -10.960 1.00 92.88 82 GLN A N 1
ATOM 616 C CA . GLN A 1 82 ? 5.007 6.720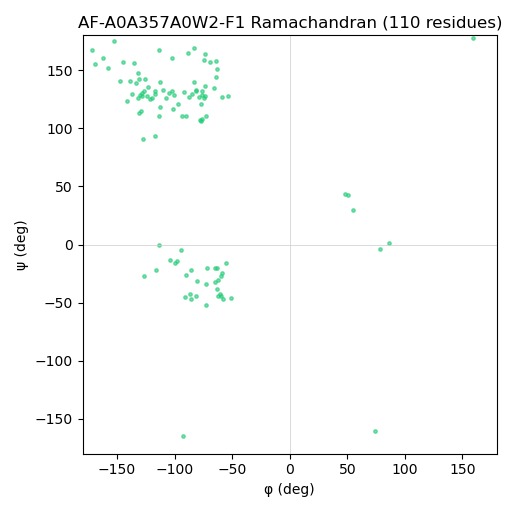 -10.462 1.00 92.88 82 GLN A CA 1
ATOM 617 C C . GLN A 1 82 ? 5.704 7.490 -9.345 1.00 92.88 82 GLN A C 1
ATOM 619 O O . GLN A 1 82 ? 6.040 8.665 -9.492 1.00 92.88 82 GLN A O 1
ATOM 624 N N . GLN A 1 83 ? 6.022 6.785 -8.266 1.00 91.75 83 GLN A N 1
ATOM 625 C CA . GLN A 1 83 ? 6.857 7.286 -7.189 1.00 91.75 83 GLN A CA 1
ATOM 626 C C . GLN A 1 83 ? 8.250 6.662 -7.264 1.00 91.75 83 GLN A C 1
ATOM 628 O O . GLN A 1 83 ? 8.398 5.441 -7.346 1.00 91.75 83 GLN A O 1
ATOM 633 N N . TRP A 1 84 ? 9.281 7.505 -7.194 1.00 91.94 84 TRP A N 1
ATOM 634 C CA . TRP A 1 84 ? 10.648 7.036 -6.995 1.00 91.94 84 TRP A CA 1
ATOM 635 C C . TRP A 1 84 ? 10.847 6.578 -5.548 1.00 91.94 84 TRP A C 1
ATOM 637 O O . TRP A 1 84 ? 10.568 7.318 -4.604 1.00 91.94 84 TRP A O 1
ATOM 647 N N . VAL A 1 85 ? 11.361 5.365 -5.380 1.00 90.19 85 VAL A N 1
ATOM 648 C CA . VAL A 1 85 ? 11.695 4.767 -4.091 1.00 90.19 85 VAL A CA 1
ATOM 649 C C . VAL A 1 85 ? 13.216 4.615 -3.999 1.00 90.19 85 VAL A C 1
ATOM 651 O O . VAL A 1 85 ? 13.806 3.899 -4.819 1.00 90.19 85 VAL A O 1
ATOM 654 N N . PRO A 1 86 ? 13.868 5.273 -3.023 1.00 87.25 86 PRO A N 1
ATOM 655 C CA . PRO A 1 86 ? 15.315 5.226 -2.871 1.00 87.25 86 PRO A CA 1
ATOM 656 C C . PRO A 1 86 ? 15.810 3.840 -2.426 1.00 87.25 86 PRO A C 1
ATOM 658 O O . PRO A 1 86 ? 15.088 3.112 -1.740 1.00 87.25 86 PRO A O 1
ATOM 661 N N . PRO A 1 87 ? 17.090 3.507 -2.684 1.00 84.00 87 PRO A N 1
ATOM 662 C CA . PRO A 1 87 ? 17.713 2.285 -2.165 1.00 84.00 87 PRO A CA 1
ATOM 663 C C . PRO A 1 87 ? 17.710 2.195 -0.631 1.00 84.00 87 PRO A C 1
ATOM 665 O O . PRO A 1 87 ? 17.720 1.109 -0.071 1.00 84.00 87 PRO A O 1
ATOM 668 N N . SER A 1 88 ? 17.650 3.322 0.084 1.00 82.00 88 SER A N 1
ATOM 669 C CA . SER A 1 88 ? 17.523 3.314 1.549 1.00 82.00 88 SER A CA 1
ATOM 670 C C . SER A 1 88 ? 16.221 2.668 2.045 1.00 82.00 88 SER A C 1
ATOM 672 O O . SER A 1 88 ? 16.156 2.250 3.197 1.00 82.00 88 SER A O 1
ATOM 674 N N . MET A 1 89 ? 15.199 2.567 1.189 1.00 77.44 89 MET A N 1
ATOM 675 C CA . MET A 1 89 ? 13.919 1.915 1.483 1.00 77.44 89 MET A CA 1
ATOM 676 C C . MET A 1 89 ? 13.780 0.526 0.834 1.00 77.44 89 MET A C 1
ATOM 678 O O . MET A 1 89 ? 12.894 -0.239 1.208 1.00 77.44 89 MET A O 1
ATOM 682 N N . LEU A 1 90 ? 14.658 0.174 -0.112 1.00 72.44 90 LEU A N 1
ATOM 683 C CA . LEU A 1 90 ? 14.670 -1.097 -0.841 1.00 72.44 90 LEU A CA 1
ATOM 684 C C . LEU A 1 90 ? 16.081 -1.685 -0.808 1.00 72.44 90 LEU A C 1
ATOM 686 O O . LEU A 1 90 ? 16.983 -1.157 -1.447 1.00 72.44 90 LEU A O 1
ATOM 690 N N . GLN A 1 91 ? 16.254 -2.822 -0.130 1.00 66.25 91 GLN A N 1
ATOM 691 C CA . GLN A 1 91 ? 17.567 -3.418 0.176 1.00 66.25 91 GLN A CA 1
ATOM 692 C C . GLN A 1 91 ? 18.492 -3.676 -1.033 1.00 66.25 91 GLN A C 1
ATOM 694 O O . GLN A 1 91 ? 19.679 -3.908 -0.829 1.00 66.25 91 GLN A O 1
ATOM 699 N N . SER A 1 92 ? 17.991 -3.668 -2.274 1.00 69.69 92 SER A N 1
ATOM 700 C CA . SER A 1 92 ? 18.762 -4.130 -3.440 1.00 69.69 92 SER A CA 1
ATOM 701 C C . SER A 1 92 ? 18.866 -3.139 -4.604 1.00 69.69 92 SER A C 1
ATOM 703 O O . SER A 1 92 ? 19.833 -3.215 -5.356 1.00 69.69 92 SER A O 1
ATOM 705 N N . ALA A 1 93 ? 17.907 -2.228 -4.799 1.00 80.56 93 ALA A N 1
ATOM 706 C CA . ALA A 1 93 ? 17.895 -1.294 -5.933 1.00 80.56 93 ALA A CA 1
ATOM 707 C C . ALA A 1 93 ? 16.828 -0.200 -5.750 1.00 80.56 93 ALA A C 1
ATOM 709 O O . ALA A 1 93 ? 15.815 -0.462 -5.098 1.00 80.56 93 ALA A O 1
ATOM 710 N N . PRO A 1 94 ? 16.979 0.985 -6.378 1.00 87.69 94 PRO A N 1
ATOM 711 C CA . PRO A 1 94 ? 15.882 1.943 -6.445 1.00 87.69 94 PRO A CA 1
ATOM 712 C C . PRO A 1 94 ? 14.708 1.366 -7.248 1.00 87.69 94 PRO A C 1
ATOM 714 O O . PRO A 1 94 ? 14.880 0.477 -8.100 1.00 87.69 94 PRO A O 1
ATOM 717 N N . ALA A 1 95 ? 13.510 1.895 -7.017 1.00 91.38 95 ALA A N 1
ATOM 718 C CA . ALA A 1 95 ? 12.336 1.514 -7.789 1.00 91.38 95 ALA A CA 1
ATOM 719 C C . ALA A 1 95 ? 11.475 2.695 -8.227 1.00 91.38 95 ALA A C 1
ATOM 721 O O . ALA A 1 95 ? 11.496 3.748 -7.604 1.00 91.38 95 ALA A O 1
ATOM 722 N N . TYR A 1 96 ? 10.709 2.489 -9.295 1.00 92.94 96 TYR A N 1
ATOM 723 C CA . TYR A 1 96 ? 9.592 3.346 -9.675 1.00 92.94 96 TYR A CA 1
ATOM 724 C C . TYR A 1 96 ? 8.313 2.536 -9.528 1.00 92.94 96 TYR A C 1
ATOM 726 O O . TYR A 1 96 ? 8.112 1.563 -10.263 1.00 92.94 96 TYR A O 1
ATOM 734 N N . LEU A 1 97 ? 7.501 2.898 -8.535 1.00 94.19 97 LEU A N 1
ATOM 735 C CA . LEU A 1 97 ? 6.302 2.160 -8.156 1.00 94.19 97 LEU A CA 1
ATOM 736 C C . LEU A 1 97 ? 5.077 3.075 -8.269 1.00 94.19 97 LEU A C 1
ATOM 738 O O . LEU A 1 97 ? 5.089 4.155 -7.676 1.00 94.19 97 LEU A O 1
ATOM 742 N N . PRO A 1 98 ? 4.037 2.680 -9.018 1.00 96.50 98 PRO A N 1
ATOM 743 C CA . PRO A 1 98 ? 2.740 3.332 -8.950 1.00 96.50 98 PRO A CA 1
ATOM 744 C C . PRO A 1 98 ? 2.005 2.963 -7.651 1.00 96.50 98 PRO A C 1
ATOM 746 O O . PRO A 1 98 ? 2.366 1.970 -7.007 1.00 96.50 98 PRO A O 1
ATOM 749 N N . PRO A 1 99 ? 0.951 3.703 -7.258 1.00 96.44 99 PRO A N 1
ATOM 750 C CA . PRO A 1 99 ? 0.027 3.216 -6.247 1.00 96.44 99 PRO A CA 1
ATOM 751 C C . PRO A 1 99 ? -0.685 1.965 -6.772 1.00 96.44 99 PRO A C 1
ATOM 753 O O . PRO A 1 99 ? -0.997 1.856 -7.959 1.00 96.44 99 PRO A O 1
ATOM 756 N N . ILE A 1 100 ? -0.940 1.015 -5.880 1.00 97.00 100 ILE A N 1
ATOM 757 C CA . ILE A 1 100 ? -1.608 -0.244 -6.205 1.00 97.00 100 ILE A CA 1
ATOM 758 C C . ILE A 1 100 ? -2.763 -0.418 -5.229 1.00 97.00 100 ILE A C 1
ATOM 760 O O . ILE A 1 100 ? -2.572 -0.305 -4.016 1.00 97.00 100 ILE A O 1
ATOM 764 N N . LEU A 1 101 ? -3.957 -0.662 -5.761 1.00 97.31 101 LEU A N 1
ATOM 765 C CA . LEU A 1 101 ? -5.151 -0.917 -4.970 1.00 97.31 101 LEU A CA 1
ATOM 766 C C . LEU A 1 101 ? -5.357 -2.423 -4.858 1.00 97.31 101 LEU A C 1
ATOM 768 O O . LEU A 1 101 ? -5.528 -3.106 -5.869 1.00 97.31 101 LEU A O 1
ATOM 772 N N . PHE A 1 102 ? -5.366 -2.904 -3.619 1.00 97.50 102 PHE A N 1
ATOM 773 C CA . PHE A 1 102 ? -5.693 -4.282 -3.288 1.00 97.50 102 PHE A CA 1
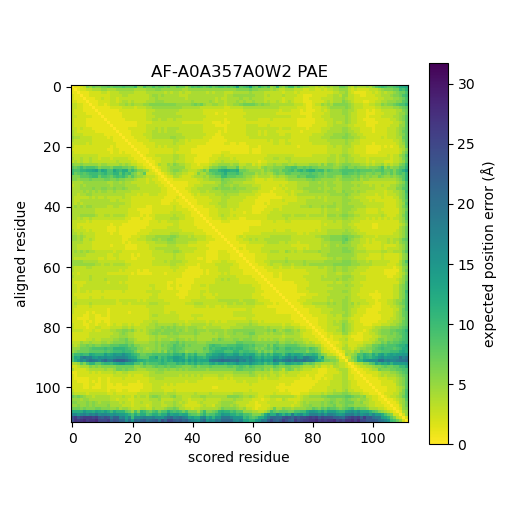ATOM 774 C C . PHE A 1 102 ? -7.010 -4.345 -2.520 1.00 97.50 102 PHE A C 1
ATOM 776 O O . PHE A 1 102 ? -7.250 -3.521 -1.633 1.00 97.50 102 PHE A O 1
ATOM 783 N N . GLU A 1 103 ? -7.836 -5.342 -2.817 1.00 96.31 103 GLU A N 1
ATOM 784 C CA . GLU A 1 103 ? -8.995 -5.681 -1.996 1.00 96.31 103 GLU A CA 1
ATOM 785 C C . GLU A 1 103 ? -8.640 -6.678 -0.890 1.00 96.31 103 GLU A C 1
ATOM 787 O O . GLU A 1 103 ? -7.596 -7.323 -0.907 1.00 96.31 103 GLU A O 1
ATOM 792 N N . SER A 1 104 ? -9.526 -6.825 0.097 1.00 92.19 104 SER A N 1
ATOM 793 C CA . SER A 1 104 ? -9.465 -7.930 1.066 1.00 92.19 104 SER A CA 1
ATOM 794 C C . SER A 1 104 ? -8.127 -8.083 1.823 1.00 92.19 104 SER A C 1
ATOM 796 O O . SER A 1 104 ? -7.758 -9.184 2.236 1.00 92.19 104 SER A O 1
ATOM 798 N N . VAL A 1 105 ? -7.393 -6.984 2.041 1.00 93.31 105 VAL A N 1
ATOM 799 C CA . VAL A 1 105 ? -6.159 -6.977 2.847 1.00 93.31 105 VAL A CA 1
ATOM 800 C C . VAL A 1 105 ? -6.503 -7.028 4.335 1.00 93.31 105 VAL A C 1
ATOM 802 O O . VAL A 1 105 ? -7.326 -6.254 4.826 1.00 93.31 105 VAL A O 1
ATOM 805 N N . ALA A 1 106 ? -5.845 -7.922 5.075 1.00 90.62 106 ALA A N 1
ATOM 806 C CA . ALA A 1 106 ? -6.087 -8.090 6.499 1.00 90.62 106 ALA A CA 1
ATOM 807 C C . ALA A 1 106 ? -5.471 -6.941 7.313 1.00 90.62 106 ALA A C 1
ATOM 809 O O . ALA A 1 106 ? -4.268 -6.667 7.252 1.00 90.62 106 ALA A O 1
ATOM 810 N N . VAL A 1 107 ? -6.303 -6.295 8.130 1.00 92.19 107 VAL A N 1
ATOM 811 C CA . VAL A 1 107 ? -5.909 -5.179 8.991 1.00 92.19 107 VAL A CA 1
ATOM 812 C C . VAL A 1 107 ? -6.400 -5.442 10.408 1.00 92.19 107 VAL A C 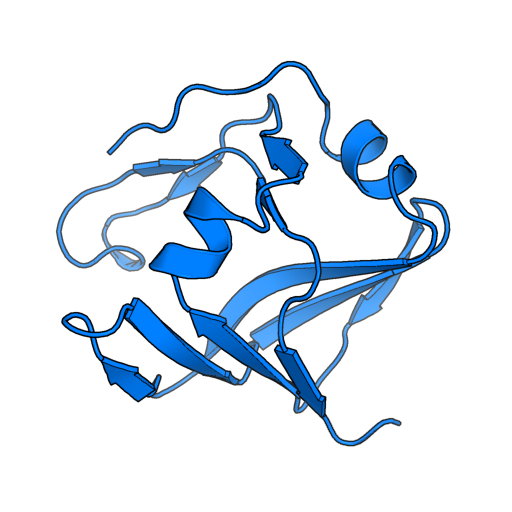1
ATOM 814 O O . VAL A 1 107 ? -7.572 -5.737 10.624 1.00 92.19 107 VAL A O 1
ATOM 817 N N . ALA A 1 108 ? -5.500 -5.334 11.382 1.00 89.19 108 ALA A N 1
ATOM 818 C CA . ALA A 1 108 ? -5.803 -5.520 12.794 1.00 89.19 108 ALA A CA 1
ATOM 819 C C . ALA A 1 108 ? -5.279 -4.325 13.592 1.00 89.19 108 ALA A C 1
ATOM 821 O O . ALA A 1 108 ? -4.074 -4.099 13.679 1.00 89.19 108 ALA A O 1
ATOM 822 N N . GLY A 1 109 ? -6.179 -3.554 14.192 1.00 83.00 109 GLY A N 1
ATOM 823 C CA . GLY A 1 109 ? -5.834 -2.393 15.006 1.00 83.00 109 GLY A CA 1
ATOM 824 C C . GLY A 1 109 ? -6.794 -2.249 16.174 1.00 83.00 109 GLY A C 1
ATOM 825 O O . GLY A 1 109 ? -7.920 -2.746 16.138 1.00 83.00 109 GLY A O 1
ATOM 826 N N . LYS A 1 110 ? -6.352 -1.563 17.229 1.00 69.50 110 LYS A N 1
ATOM 827 C CA . LYS A 1 110 ? -7.280 -1.089 18.257 1.00 69.50 110 LYS A CA 1
ATOM 828 C C . LYS A 1 110 ? -7.988 0.133 17.681 1.00 69.50 110 LYS A C 1
ATOM 830 O O . LYS A 1 110 ? -7.347 1.171 17.537 1.00 69.50 110 LYS A O 1
ATOM 835 N N . GLY A 1 111 ? -9.262 -0.015 17.315 1.00 56.97 111 GLY A N 1
ATOM 836 C CA . GLY A 1 111 ? -10.096 1.122 16.932 1.00 56.97 111 GLY A CA 1
ATOM 837 C C . GLY A 1 111 ? -10.065 2.168 18.045 1.00 56.97 111 GLY A C 1
ATOM 838 O O . GLY A 1 111 ? -10.252 1.822 19.214 1.00 56.97 111 GLY A O 1
ATOM 839 N N . GLN A 1 112 ? -9.748 3.408 17.686 1.00 42.34 112 GLN A N 1
ATOM 840 C CA . GLN A 1 112 ? -9.995 4.582 18.516 1.00 42.34 112 GLN A CA 1
ATOM 841 C C . GLN A 1 112 ? -11.018 5.446 17.804 1.00 42.34 112 GLN A C 1
ATOM 843 O O . GLN A 1 112 ? -10.886 5.566 16.565 1.00 42.34 112 GLN A O 1
#

pLDDT: mean 92.34, std 8.38, range [42.34, 97.75]